Protein AF-A0A7X9LE64-F1 (afdb_monomer_lite)

Sequence (167 aa):
MKGRFFLFIRRTNVLYDLIIIYFLALSSFIIDNQRDYLLTLIFTILGFMYLAYFEYLKNQRKKIYFFYNSQTLSELRYYAIQSTLKLSSVFLPMIVVLGVITDQILVYGINYLTVIISFYVVNSFIPINIEKRKDSRIITFKDMFKSVMLCIILVISILSLFSLFIF

Radius of gyration: 17.35 Å; chains: 1; bounding box: 46×28×48 Å

Secondary structure (DSSP, 8-state):
-HHHHHHHHHHSSHHHHHHHHHHHHHHHHHHS-TTHHHHHHHHHHHHHHHHHHHHHHHHHTTT--S---HHHHHHHHHHHHHHHHHHHGGGHHHHHHHHHHTT-HHHHHHHHHHHHHHHHHHHHHS----SS-TTS-SS-HHHHHHHHHHHHHHHHHHHHHHHHH--

Organism: Streptococcus ratti (NCBI:txid1341)

pLDDT: mean 70.92, std 15.07, range [37.88, 91.88]

Structure (mmCIF, N/CA/C/O backbone):
data_AF-A0A7X9LE64-F1
#
_entry.id   AF-A0A7X9LE64-F1
#
loop_
_atom_site.group_PDB
_atom_site.id
_atom_site.type_symbol
_atom_site.label_atom_id
_atom_site.label_alt_id
_atom_site.label_comp_id
_atom_site.label_asym_id
_atom_site.label_entity_id
_atom_site.label_seq_id
_atom_site.pdbx_PDB_ins_code
_atom_site.Cartn_x
_atom_site.Cartn_y
_atom_site.Cartn_z
_atom_site.occupancy
_atom_site.B_iso_or_equiv
_atom_site.auth_seq_id
_atom_site.auth_comp_id
_atom_site.auth_asym_id
_atom_site.auth_atom_id
_atom_site.pdbx_PDB_model_num
ATOM 1 N N . MET A 1 1 ? -13.810 -15.058 8.963 1.00 48.97 1 MET A N 1
ATOM 2 C CA . MET A 1 1 ? -13.511 -13.667 8.533 1.00 48.97 1 MET A CA 1
ATOM 3 C C . MET A 1 1 ? -13.155 -13.528 7.047 1.00 48.97 1 MET A C 1
ATOM 5 O O . MET A 1 1 ? -13.640 -12.581 6.442 1.00 48.97 1 MET A O 1
ATOM 9 N N . LYS A 1 2 ? -12.401 -14.462 6.435 1.00 41.12 2 LYS A N 1
ATOM 10 C CA . LYS A 1 2 ? -11.909 -14.386 5.036 1.00 41.12 2 LYS A CA 1
ATOM 11 C C . LYS A 1 2 ? -12.963 -14.001 3.971 1.00 41.12 2 LYS A C 1
ATOM 13 O O . LYS A 1 2 ? -12.708 -13.109 3.174 1.00 41.12 2 LYS A O 1
ATOM 18 N N . GLY A 1 3 ? -14.173 -14.571 4.003 1.00 42.41 3 GLY A N 1
ATOM 19 C CA . GLY A 1 3 ? -15.235 -14.234 3.033 1.00 42.41 3 GLY A CA 1
ATOM 20 C C . GLY A 1 3 ? -15.879 -12.849 3.211 1.00 42.41 3 GLY A C 1
ATOM 21 O O . GLY A 1 3 ? -16.455 -12.311 2.270 1.00 42.41 3 GLY A O 1
ATOM 22 N N . ARG A 1 4 ? -15.769 -12.229 4.396 1.00 54.34 4 ARG A N 1
ATOM 23 C CA . ARG A 1 4 ? -16.431 -10.945 4.699 1.00 54.34 4 ARG A CA 1
ATOM 24 C C . ARG A 1 4 ? -15.691 -9.733 4.123 1.00 54.34 4 ARG A C 1
ATOM 26 O O . ARG A 1 4 ? -16.342 -8.727 3.880 1.00 54.34 4 ARG A O 1
ATOM 33 N N . PHE A 1 5 ? -14.377 -9.827 3.895 1.00 52.34 5 PHE A N 1
ATOM 34 C CA . PHE A 1 5 ? -13.589 -8.772 3.238 1.00 52.34 5 PHE A CA 1
ATOM 35 C C . PHE A 1 5 ? -13.867 -8.735 1.730 1.00 52.34 5 PHE A C 1
ATOM 37 O O . PHE A 1 5 ? -14.131 -7.680 1.170 1.00 52.34 5 PHE A O 1
ATOM 44 N N . PHE A 1 6 ? -13.921 -9.901 1.084 1.00 52.00 6 PHE A N 1
ATOM 45 C CA . PHE A 1 6 ? -14.263 -9.993 -0.336 1.00 52.00 6 PHE A CA 1
ATOM 46 C C . PHE A 1 6 ? -15.705 -9.541 -0.612 1.00 52.00 6 PHE A C 1
ATOM 48 O O . PHE A 1 6 ? -15.956 -8.738 -1.508 1.00 52.00 6 PHE A O 1
ATOM 55 N N . LEU A 1 7 ? -16.654 -9.976 0.228 1.00 53.69 7 LEU A N 1
ATOM 56 C CA . LEU A 1 7 ? -18.030 -9.475 0.191 1.00 53.69 7 LEU A CA 1
ATOM 57 C C . LEU A 1 7 ? -18.124 -7.979 0.511 1.00 53.69 7 LEU A C 1
ATOM 59 O O . LEU A 1 7 ? -19.067 -7.344 0.063 1.00 53.69 7 LEU A O 1
ATOM 63 N N . PHE A 1 8 ? -17.188 -7.418 1.280 1.00 55.22 8 PHE A N 1
ATOM 64 C CA . PHE A 1 8 ? -17.125 -5.981 1.528 1.00 55.22 8 PHE A CA 1
ATOM 65 C C . PHE A 1 8 ? -16.722 -5.230 0.259 1.00 55.22 8 PHE A C 1
ATOM 67 O O . PHE A 1 8 ? -17.525 -4.429 -0.197 1.00 55.22 8 PHE A O 1
ATOM 74 N N . ILE A 1 9 ? -15.594 -5.582 -0.374 1.00 56.44 9 ILE A N 1
ATOM 75 C CA . ILE A 1 9 ? -15.139 -4.976 -1.644 1.00 56.44 9 ILE A CA 1
ATOM 76 C C . ILE A 1 9 ? -16.248 -5.008 -2.702 1.00 56.44 9 ILE A C 1
ATOM 78 O O . ILE A 1 9 ? -16.518 -4.008 -3.362 1.00 56.44 9 ILE A O 1
ATOM 82 N N . ARG A 1 10 ? -16.930 -6.154 -2.836 1.00 52.62 10 ARG A N 1
ATOM 83 C CA . ARG A 1 10 ? -18.022 -6.328 -3.805 1.00 52.62 10 ARG A CA 1
ATOM 84 C C . ARG A 1 10 ? -19.261 -5.483 -3.477 1.00 52.62 10 ARG A C 1
ATOM 86 O O . ARG A 1 10 ? -20.073 -5.238 -4.359 1.00 52.62 10 ARG A O 1
ATOM 93 N N . ARG A 1 11 ? -19.444 -5.079 -2.216 1.00 51.28 11 ARG A N 1
ATOM 94 C CA . ARG A 1 11 ? -20.642 -4.380 -1.721 1.00 51.28 11 ARG 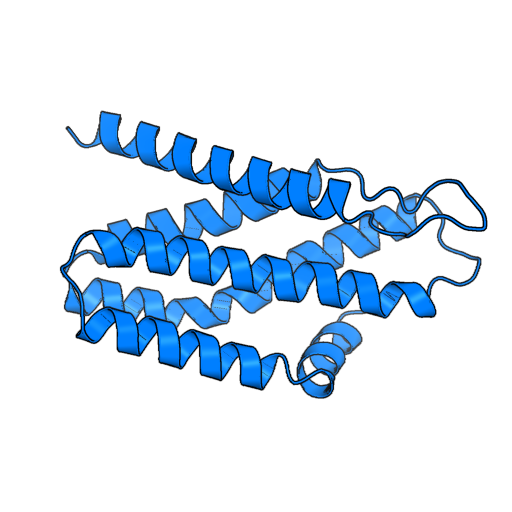A CA 1
ATOM 95 C C . ARG A 1 11 ? -20.424 -2.877 -1.514 1.00 51.28 11 ARG A C 1
ATOM 97 O O . ARG A 1 11 ? -21.419 -2.172 -1.397 1.00 51.28 11 ARG A O 1
ATOM 104 N N . THR A 1 12 ? -19.182 -2.386 -1.465 1.00 52.88 12 THR A N 1
ATOM 105 C CA . THR A 1 12 ? -18.861 -0.961 -1.245 1.00 52.88 12 THR A CA 1
ATOM 106 C C . THR A 1 12 ? -18.450 -0.175 -2.489 1.00 52.88 12 THR A C 1
ATOM 108 O O . THR A 1 12 ? -17.937 0.920 -2.347 1.00 52.88 12 THR A O 1
ATOM 111 N N . ASN A 1 13 ? -18.683 -0.659 -3.713 1.00 54.31 13 ASN A N 1
ATOM 112 C CA . ASN A 1 13 ? -18.263 0.032 -4.948 1.00 54.31 13 ASN A CA 1
ATOM 113 C C . ASN A 1 13 ? -16.751 0.347 -5.051 1.00 54.31 13 ASN A C 1
ATOM 115 O O . ASN A 1 13 ? -16.332 0.925 -6.043 1.00 54.31 13 ASN A O 1
ATOM 119 N N . VAL A 1 14 ? -15.911 -0.138 -4.128 1.00 56.78 14 VAL A N 1
ATOM 120 C CA . VAL A 1 14 ? -14.437 -0.015 -4.155 1.00 56.78 14 VAL A CA 1
ATOM 121 C C . VAL A 1 14 ? -13.835 -0.591 -5.444 1.00 56.78 14 VAL A C 1
ATOM 123 O O . VAL A 1 14 ? -12.758 -0.198 -5.874 1.00 56.78 14 VAL A O 1
ATOM 126 N N . LEU A 1 15 ? -14.542 -1.520 -6.094 1.00 56.88 15 LEU A N 1
ATOM 127 C CA . LEU A 1 15 ? -14.184 -2.059 -7.406 1.00 56.88 15 LEU A CA 1
ATOM 128 C C . LEU A 1 15 ? -14.302 -0.999 -8.521 1.00 56.88 15 LEU A C 1
ATOM 130 O O . LEU A 1 15 ? -13.474 -0.971 -9.423 1.00 56.88 15 LEU A O 1
ATOM 134 N N . TYR A 1 16 ? -15.275 -0.091 -8.431 1.00 55.22 16 TYR A N 1
ATOM 135 C CA . TYR A 1 16 ? -15.381 1.060 -9.330 1.00 55.22 16 TYR A CA 1
ATOM 136 C C . TYR A 1 16 ? -14.297 2.096 -9.035 1.00 55.22 16 TYR A C 1
ATOM 138 O O . TYR A 1 16 ? -13.690 2.594 -9.977 1.00 55.22 16 TYR A O 1
ATOM 146 N N . ASP A 1 17 ? -13.977 2.342 -7.762 1.00 57.91 17 ASP A N 1
ATOM 147 C CA . ASP A 1 17 ? -12.851 3.212 -7.396 1.00 57.91 17 ASP A CA 1
ATOM 148 C C . ASP A 1 17 ? -11.516 2.637 -7.893 1.00 57.91 17 ASP A C 1
ATOM 150 O O . ASP A 1 17 ? -10.691 3.382 -8.413 1.00 57.91 17 ASP A O 1
ATOM 154 N N . LEU A 1 18 ? -11.326 1.309 -7.828 1.00 60.91 18 LEU A N 1
ATOM 155 C CA . LEU A 1 18 ? -10.196 0.609 -8.456 1.00 60.91 18 LEU A CA 1
ATOM 156 C C . LEU A 1 18 ? -10.124 0.912 -9.948 1.00 60.91 18 LEU A C 1
ATOM 158 O O . LEU A 1 18 ? -9.067 1.309 -10.420 1.00 60.91 18 LEU A O 1
ATOM 162 N N . ILE A 1 19 ? -11.228 0.737 -10.678 1.00 63.06 19 ILE A N 1
ATOM 163 C CA . ILE A 1 19 ? -11.285 0.957 -12.129 1.00 63.06 19 ILE A CA 1
ATOM 164 C C . ILE A 1 19 ? -10.999 2.425 -12.474 1.00 63.06 19 ILE A C 1
ATOM 166 O O . ILE A 1 19 ? -10.228 2.688 -13.394 1.00 63.06 19 ILE A O 1
ATOM 170 N N . ILE A 1 20 ? -11.565 3.377 -11.726 1.00 59.81 20 ILE A N 1
ATOM 171 C CA . ILE A 1 20 ? -11.350 4.819 -11.925 1.00 59.81 20 ILE A CA 1
ATOM 172 C C . ILE A 1 20 ? -9.889 5.185 -11.662 1.00 59.81 20 ILE A C 1
ATOM 174 O O . ILE A 1 20 ? -9.279 5.893 -12.457 1.00 59.81 20 ILE A O 1
ATOM 178 N N . ILE A 1 21 ? -9.309 4.677 -10.576 1.00 63.91 21 ILE A N 1
ATOM 179 C CA . ILE A 1 21 ? -7.907 4.913 -10.228 1.00 63.91 21 ILE A CA 1
ATOM 180 C C . ILE A 1 21 ? -6.972 4.292 -11.274 1.00 63.91 21 ILE A C 1
ATOM 182 O O . ILE A 1 21 ? -5.986 4.916 -11.661 1.00 63.91 21 ILE A O 1
ATOM 186 N N . TYR A 1 22 ? -7.304 3.099 -11.769 1.00 65.38 22 TYR A N 1
ATOM 187 C CA . TYR A 1 22 ? -6.568 2.425 -12.839 1.00 65.38 22 TYR A CA 1
ATOM 188 C C . TYR A 1 22 ? -6.606 3.234 -14.140 1.00 65.38 22 TYR A C 1
ATOM 190 O O . TYR A 1 22 ? -5.577 3.437 -14.781 1.00 65.38 22 TYR A O 1
ATOM 198 N N . PHE A 1 23 ? -7.790 3.738 -14.502 1.00 63.59 23 PHE A N 1
ATOM 199 C CA . PHE A 1 23 ? -7.993 4.583 -15.674 1.00 63.59 23 PHE A CA 1
ATOM 200 C C . PHE A 1 23 ? -7.234 5.906 -15.554 1.00 63.59 23 PHE A C 1
ATOM 202 O O . PHE A 1 23 ? -6.533 6.288 -16.487 1.00 63.59 23 PHE A O 1
ATOM 209 N N . LEU A 1 24 ? -7.307 6.568 -14.394 1.00 63.72 24 LEU A N 1
ATOM 210 C CA . LEU A 1 24 ? -6.571 7.800 -14.135 1.00 63.72 24 LEU A CA 1
ATOM 211 C C . LEU A 1 24 ? -5.068 7.563 -14.254 1.00 63.72 24 LEU A C 1
ATOM 213 O O . LEU A 1 24 ? -4.434 8.239 -15.050 1.00 63.72 24 LEU A O 1
ATOM 217 N N . ALA A 1 25 ? -4.515 6.555 -13.580 1.00 62.84 25 ALA A N 1
ATOM 218 C CA . ALA A 1 25 ? -3.080 6.286 -13.614 1.00 62.84 25 ALA A CA 1
ATOM 219 C C . ALA A 1 25 ? -2.557 5.920 -15.020 1.00 62.84 25 ALA A C 1
ATOM 221 O O . ALA A 1 25 ? -1.474 6.361 -15.402 1.00 62.84 25 ALA A O 1
ATOM 222 N N . LEU A 1 26 ? -3.335 5.178 -15.820 1.00 64.25 26 LEU A N 1
ATOM 223 C CA . LEU A 1 26 ? -3.013 4.913 -17.230 1.00 64.25 26 LEU A CA 1
ATOM 224 C C . LEU A 1 26 ? -3.131 6.167 -18.106 1.00 64.25 26 LEU A C 1
ATOM 226 O O . LEU A 1 26 ? -2.295 6.388 -18.976 1.00 64.25 26 LEU A O 1
ATOM 230 N N . SER A 1 27 ? -4.151 6.998 -17.887 1.00 58.25 27 SER A N 1
ATOM 231 C CA . SER A 1 27 ? -4.327 8.243 -18.642 1.00 58.25 27 SER A CA 1
ATOM 232 C C . SER A 1 27 ? -3.224 9.256 -18.329 1.00 58.25 27 SER A C 1
ATOM 234 O O . SER A 1 27 ? -2.689 9.870 -19.247 1.00 58.25 27 SER A O 1
ATOM 236 N N . SER A 1 28 ? -2.807 9.360 -17.063 1.00 59.22 28 SER A N 1
ATOM 237 C CA . SER A 1 28 ? -1.659 10.166 -16.646 1.00 59.22 28 SER A CA 1
ATOM 238 C C . SER A 1 28 ? -0.390 9.680 -17.333 1.00 59.22 28 SER A C 1
ATOM 240 O O . SER A 1 28 ? 0.343 10.504 -17.866 1.00 59.22 28 SER A O 1
ATOM 242 N N . PHE A 1 29 ? -0.184 8.355 -17.406 1.00 57.69 29 PHE A N 1
ATOM 243 C CA . PHE A 1 29 ? 0.955 7.738 -18.092 1.00 57.69 29 PHE A CA 1
ATOM 244 C C . PHE A 1 29 ? 1.083 8.137 -19.569 1.00 57.69 29 PHE A C 1
ATOM 246 O O . PHE A 1 29 ? 2.187 8.276 -20.076 1.00 57.69 29 PHE A O 1
ATOM 253 N N . ILE A 1 30 ? -0.029 8.353 -20.271 1.00 59.25 30 ILE A N 1
ATOM 254 C CA . ILE A 1 30 ? -0.003 8.736 -21.691 1.00 59.25 30 ILE A CA 1
ATOM 255 C C . ILE A 1 30 ? 0.383 10.218 -21.873 1.00 59.25 30 ILE A C 1
ATOM 257 O O . ILE A 1 30 ? 0.853 10.595 -22.944 1.00 59.25 30 ILE A O 1
ATOM 261 N N . ILE A 1 31 ? 0.194 11.057 -20.848 1.00 55.75 31 ILE A N 1
ATOM 262 C CA . ILE A 1 31 ? 0.200 12.519 -20.994 1.00 55.75 31 ILE A CA 1
ATOM 263 C C . ILE A 1 31 ? 1.533 13.179 -20.581 1.00 55.75 31 ILE A C 1
ATOM 265 O O . ILE A 1 31 ? 1.896 14.158 -21.228 1.00 55.75 31 ILE A O 1
ATOM 269 N N . ASP A 1 32 ? 2.277 12.690 -19.570 1.00 4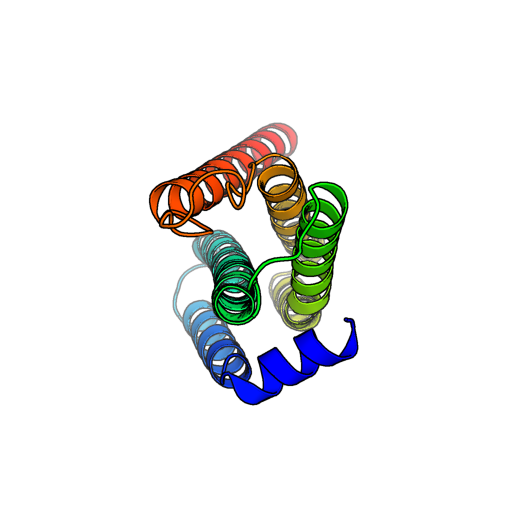8.34 32 ASP A N 1
ATOM 270 C CA . ASP A 1 32 ? 3.313 13.544 -18.927 1.00 48.34 32 ASP A CA 1
ATOM 271 C C . ASP A 1 32 ? 4.677 12.912 -18.533 1.00 48.34 32 ASP A C 1
ATOM 273 O O . ASP A 1 32 ? 4.773 12.254 -17.514 1.00 48.34 32 ASP A O 1
ATOM 277 N N . ASN A 1 33 ? 5.730 13.129 -19.332 1.00 54.69 33 ASN A N 1
ATOM 278 C CA . ASN A 1 33 ? 7.177 12.866 -19.127 1.00 54.69 33 ASN A CA 1
ATOM 279 C C . ASN A 1 33 ? 7.673 11.836 -18.055 1.00 54.69 33 ASN A C 1
ATOM 281 O O . ASN A 1 33 ? 7.422 11.919 -16.856 1.00 54.69 33 ASN A O 1
ATOM 285 N N . GLN A 1 34 ? 8.572 10.933 -18.480 1.00 57.62 34 GLN A N 1
ATOM 286 C CA . GLN A 1 34 ? 8.964 9.652 -17.846 1.00 57.62 34 GLN A CA 1
ATOM 287 C C . GLN A 1 34 ? 9.281 9.597 -16.329 1.00 57.62 34 GLN A C 1
ATOM 289 O O . GLN A 1 34 ? 9.204 8.512 -15.748 1.00 57.62 34 GLN A O 1
ATOM 294 N N . ARG A 1 35 ? 9.652 10.701 -15.667 1.00 54.16 35 ARG A N 1
ATOM 295 C CA . ARG A 1 35 ? 10.115 10.697 -14.261 1.00 54.16 35 ARG A CA 1
ATOM 296 C C . ARG A 1 35 ? 8.994 10.871 -13.229 1.00 54.16 35 ARG A C 1
ATOM 298 O O . ARG A 1 35 ? 9.075 10.263 -12.161 1.00 54.16 35 ARG A O 1
ATOM 305 N N . ASP A 1 36 ? 7.941 11.621 -13.548 1.00 60.56 36 ASP A N 1
ATOM 306 C CA . ASP A 1 36 ? 6.839 11.892 -12.610 1.00 60.56 36 ASP A CA 1
ATOM 307 C C . ASP A 1 36 ? 5.846 10.721 -12.503 1.00 60.56 36 ASP A C 1
ATOM 309 O O . ASP A 1 36 ? 5.098 10.602 -11.523 1.00 60.56 36 ASP A O 1
ATOM 313 N N . TYR A 1 37 ? 5.895 9.773 -13.446 1.00 67.25 37 TYR A N 1
ATOM 314 C CA . TYR A 1 37 ? 5.030 8.589 -13.444 1.00 67.25 37 TYR A CA 1
ATOM 315 C C . TYR A 1 37 ? 5.277 7.651 -12.275 1.00 67.25 37 TYR A C 1
ATOM 317 O O . TYR A 1 37 ? 4.333 7.089 -11.724 1.00 67.25 37 TYR A O 1
ATOM 325 N N . LEU A 1 38 ? 6.538 7.459 -11.896 1.00 72.56 38 LEU A N 1
ATOM 326 C CA . LEU A 1 38 ? 6.895 6.475 -10.884 1.00 72.56 38 LEU A CA 1
ATOM 327 C C . LEU A 1 38 ? 6.413 6.917 -9.497 1.00 72.56 38 LEU A C 1
ATOM 329 O O . LEU A 1 38 ? 5.821 6.129 -8.761 1.00 72.56 38 LEU A O 1
ATOM 333 N N . LEU A 1 39 ? 6.595 8.200 -9.173 1.00 73.50 39 LEU A N 1
ATOM 334 C CA . LEU A 1 39 ? 6.062 8.796 -7.949 1.00 73.50 39 LEU A CA 1
ATOM 335 C C . LEU A 1 39 ? 4.535 8.784 -7.956 1.00 73.50 39 LEU A C 1
ATOM 337 O O . LEU A 1 39 ? 3.930 8.363 -6.970 1.00 73.50 39 LEU A O 1
ATOM 341 N N . THR A 1 40 ? 3.918 9.174 -9.073 1.00 76.19 40 THR A N 1
ATOM 342 C CA . THR A 1 40 ? 2.460 9.121 -9.233 1.00 76.19 40 THR A CA 1
ATOM 343 C C . THR A 1 40 ? 1.936 7.712 -8.966 1.00 76.19 40 THR A C 1
ATOM 345 O O . THR A 1 40 ? 1.083 7.540 -8.100 1.00 76.19 40 THR A O 1
ATOM 348 N N . LEU A 1 41 ? 2.515 6.688 -9.599 1.00 77.50 41 LEU A N 1
ATOM 349 C CA . LEU A 1 41 ? 2.155 5.283 -9.403 1.00 77.50 41 LEU A CA 1
ATOM 350 C C . LEU A 1 41 ? 2.274 4.858 -7.930 1.00 77.50 41 LEU A C 1
ATOM 352 O O . LEU A 1 41 ? 1.365 4.230 -7.386 1.00 77.50 41 LEU A O 1
ATOM 356 N N . ILE A 1 42 ? 3.377 5.221 -7.273 1.00 81.81 42 ILE A N 1
ATOM 357 C CA . ILE A 1 42 ? 3.631 4.929 -5.857 1.00 81.81 42 ILE A CA 1
ATOM 358 C C . ILE A 1 42 ? 2.538 5.529 -4.971 1.00 81.81 42 ILE A C 1
ATOM 360 O O . ILE A 1 42 ? 1.948 4.818 -4.151 1.00 81.81 42 ILE A O 1
ATOM 364 N N . PHE A 1 43 ? 2.227 6.815 -5.151 1.00 81.06 43 PHE A N 1
ATOM 365 C CA . PHE A 1 43 ? 1.184 7.488 -4.379 1.00 81.06 43 PHE A CA 1
ATOM 366 C C . PHE A 1 43 ? -0.206 6.936 -4.687 1.00 81.06 43 PHE A C 1
ATOM 368 O O . PHE A 1 43 ? -1.020 6.808 -3.771 1.00 81.06 43 PHE A O 1
ATOM 375 N N . THR A 1 44 ? -0.473 6.551 -5.934 1.00 82.06 44 THR A N 1
ATOM 376 C CA . THR A 1 44 ? -1.735 5.928 -6.333 1.00 82.06 44 THR A CA 1
ATOM 377 C C . THR A 1 44 ? -1.944 4.583 -5.641 1.00 82.06 44 THR A C 1
ATOM 379 O O . THR A 1 44 ? -2.994 4.363 -5.030 1.00 82.06 44 THR A O 1
ATOM 382 N N . ILE A 1 45 ? -0.944 3.697 -5.676 1.00 85.44 45 ILE A N 1
ATOM 383 C CA . ILE A 1 45 ? -1.015 2.385 -5.017 1.00 85.44 45 ILE A CA 1
ATOM 384 C C . ILE A 1 45 ? -1.162 2.574 -3.505 1.00 85.44 45 ILE A C 1
ATOM 386 O O . ILE A 1 45 ? -2.021 1.947 -2.881 1.00 85.44 45 ILE A O 1
ATOM 390 N N . LEU A 1 46 ? -0.378 3.477 -2.912 1.00 86.06 46 LEU A N 1
ATOM 391 C CA . LEU A 1 46 ? -0.429 3.752 -1.480 1.00 86.06 46 LEU A CA 1
ATOM 392 C C . LEU A 1 46 ? -1.789 4.327 -1.049 1.00 86.06 46 LEU A C 1
ATOM 394 O O . LEU A 1 46 ? -2.375 3.869 -0.065 1.00 86.06 46 LEU A O 1
ATOM 398 N N . GLY A 1 47 ? -2.313 5.299 -1.798 1.00 80.12 47 GLY A N 1
ATOM 399 C CA . GLY A 1 47 ? -3.628 5.896 -1.566 1.00 80.12 47 GLY A CA 1
ATOM 400 C C . GLY A 1 47 ? -4.738 4.853 -1.642 1.00 80.12 47 GLY A C 1
ATOM 401 O O . GLY A 1 47 ? -5.591 4.792 -0.754 1.00 80.12 47 GLY A O 1
ATOM 402 N N . PHE A 1 48 ? -4.668 3.962 -2.633 1.00 82.88 48 PHE A N 1
ATOM 403 C CA . PHE A 1 48 ? -5.598 2.850 -2.760 1.00 82.88 48 PHE A CA 1
ATOM 404 C C . PHE A 1 48 ? -5.555 1.918 -1.540 1.00 82.88 48 PHE A C 1
ATOM 406 O O . PHE A 1 48 ? -6.591 1.584 -0.955 1.00 82.88 48 PHE A O 1
ATOM 413 N N . MET A 1 49 ? -4.355 1.505 -1.127 1.00 86.69 49 MET A N 1
ATOM 414 C CA . MET A 1 49 ? -4.180 0.628 0.032 1.00 86.69 49 MET A CA 1
ATOM 415 C C . MET A 1 49 ? -4.769 1.255 1.298 1.00 86.69 49 MET A C 1
ATOM 417 O O . MET A 1 49 ? -5.457 0.573 2.060 1.00 86.69 49 MET A O 1
ATOM 421 N N . TYR A 1 50 ? -4.565 2.556 1.505 1.00 83.88 50 TYR A N 1
ATOM 422 C CA . TYR A 1 50 ? -5.123 3.263 2.654 1.00 83.88 50 TYR A CA 1
ATOM 423 C C . TYR A 1 50 ? -6.640 3.435 2.599 1.00 83.88 50 TYR A C 1
ATOM 425 O O . TYR A 1 50 ? -7.286 3.280 3.640 1.00 83.88 50 TYR A O 1
ATOM 433 N N . LEU A 1 51 ? -7.218 3.691 1.421 1.00 81.88 51 LEU A N 1
ATOM 434 C CA . LEU A 1 51 ? -8.671 3.697 1.238 1.00 81.88 51 LEU A CA 1
ATOM 435 C C . LEU A 1 51 ? -9.261 2.343 1.641 1.00 81.88 51 LEU A C 1
ATOM 437 O O . LEU A 1 51 ? -10.077 2.280 2.561 1.00 81.88 51 LEU A O 1
ATOM 441 N N . ALA A 1 52 ? -8.767 1.253 1.051 1.00 80.81 52 ALA A N 1
ATOM 442 C CA . ALA A 1 52 ? -9.252 -0.093 1.347 1.00 80.81 52 ALA A CA 1
ATOM 443 C C . ALA A 1 52 ? -9.089 -0.463 2.834 1.00 80.81 52 ALA A C 1
ATOM 445 O O . ALA A 1 52 ? -10.008 -1.005 3.457 1.00 80.81 52 ALA A O 1
ATOM 446 N N . TYR A 1 53 ? -7.936 -0.139 3.423 1.00 82.62 53 TYR A N 1
ATOM 447 C CA . TYR A 1 53 ? -7.628 -0.436 4.818 1.00 82.62 53 TYR A CA 1
ATOM 448 C C . TYR A 1 53 ? -8.538 0.315 5.796 1.00 82.62 53 TYR A C 1
ATOM 450 O O . TYR A 1 53 ? -9.181 -0.301 6.655 1.00 82.62 53 TYR A O 1
ATOM 458 N N . PHE A 1 54 ? -8.637 1.640 5.665 1.00 76.19 54 PHE A N 1
ATOM 459 C CA . PHE A 1 54 ? -9.425 2.451 6.590 1.00 76.19 54 PHE A CA 1
ATOM 460 C C . PHE A 1 54 ? -10.925 2.290 6.382 1.00 76.19 54 PHE A C 1
ATOM 462 O O . PHE A 1 54 ? -11.670 2.297 7.364 1.00 76.19 54 PHE A O 1
ATOM 469 N N . GLU A 1 55 ? -11.387 2.103 5.148 1.00 73.38 55 GLU A N 1
ATOM 470 C CA . GLU A 1 55 ? -12.803 1.868 4.883 1.00 73.38 55 GLU A CA 1
ATOM 471 C C . GLU A 1 55 ? -13.257 0.519 5.448 1.00 73.38 55 GLU A C 1
ATOM 473 O O . GLU A 1 55 ? -14.313 0.439 6.089 1.00 73.38 55 GLU A O 1
ATOM 478 N N . TYR A 1 56 ? -12.424 -0.522 5.326 1.00 76.12 56 TYR A N 1
ATOM 479 C CA . TYR A 1 56 ? -12.692 -1.805 5.969 1.00 76.12 56 TYR A CA 1
ATOM 480 C C . TYR A 1 56 ? -12.791 -1.657 7.490 1.00 76.12 56 TYR A C 1
ATOM 482 O O . TYR A 1 56 ? -13.786 -2.083 8.085 1.00 76.12 56 TYR A O 1
ATOM 490 N N . LEU A 1 57 ? -11.818 -1.000 8.129 1.00 74.25 57 LEU A N 1
ATOM 491 C CA . LEU A 1 57 ? -11.839 -0.776 9.579 1.00 74.25 57 LEU A CA 1
ATOM 492 C C . LEU A 1 57 ? -13.040 0.084 10.016 1.00 74.25 57 LEU A C 1
ATOM 494 O O . LEU A 1 57 ? -13.703 -0.224 11.012 1.00 74.25 57 LEU A O 1
ATOM 498 N N . LYS A 1 58 ? -13.398 1.112 9.236 1.00 69.94 58 LYS A N 1
ATOM 499 C CA . LYS A 1 58 ? -14.588 1.950 9.454 1.00 69.94 58 LYS A CA 1
ATOM 500 C C . LYS A 1 58 ? -15.882 1.146 9.338 1.00 69.94 58 LYS A C 1
ATOM 502 O O . LYS A 1 58 ? -16.806 1.391 10.110 1.00 69.94 58 LYS A O 1
ATOM 507 N N . ASN A 1 59 ? -15.974 0.180 8.428 1.00 68.44 59 ASN A N 1
ATOM 508 C CA . ASN A 1 59 ? -17.159 -0.670 8.309 1.00 68.44 59 ASN A CA 1
ATOM 509 C C . ASN A 1 59 ? -17.284 -1.671 9.468 1.00 68.44 59 ASN A C 1
ATOM 511 O O . ASN A 1 59 ? -18.393 -2.001 9.896 1.00 68.44 59 ASN A O 1
ATOM 515 N N . GLN A 1 60 ? -16.160 -2.120 10.031 1.00 68.38 60 GLN A N 1
ATOM 516 C CA . GLN A 1 60 ? -16.193 -2.940 11.244 1.00 68.38 60 GLN A CA 1
ATOM 517 C C . GLN A 1 60 ? -16.662 -2.133 12.463 1.00 68.38 60 GLN A C 1
ATOM 519 O O . GLN A 1 60 ? -17.309 -2.702 13.337 1.00 68.38 60 GLN A O 1
ATOM 524 N N . ARG A 1 61 ? -16.483 -0.801 12.490 1.00 58.59 61 ARG A N 1
ATOM 525 C CA . ARG A 1 61 ? -16.901 0.069 13.611 1.00 58.59 61 ARG A CA 1
ATOM 526 C C . ARG A 1 61 ? -18.335 -0.111 14.086 1.00 58.59 61 ARG A C 1
ATOM 528 O O . ARG A 1 61 ? -18.568 -0.096 15.285 1.00 58.59 61 ARG A O 1
ATOM 535 N N . LYS A 1 62 ? -19.292 -0.292 13.176 1.00 53.62 62 LYS A N 1
ATOM 536 C CA . LYS A 1 62 ? -20.714 -0.452 13.535 1.00 53.62 62 LYS A CA 1
ATOM 537 C C . LYS A 1 62 ? -21.076 -1.874 13.987 1.00 53.62 62 LYS A C 1
ATOM 539 O O . LYS A 1 62 ? -22.198 -2.107 14.415 1.00 53.62 62 LYS A O 1
ATOM 544 N N . LYS A 1 63 ? -20.143 -2.822 13.864 1.00 58.22 63 LYS A N 1
ATOM 545 C CA . LYS A 1 63 ? -20.288 -4.234 14.257 1.00 58.22 63 LYS A CA 1
ATOM 546 C C . LYS A 1 63 ? -19.460 -4.581 15.497 1.00 58.22 63 LYS A C 1
ATOM 548 O O . LYS A 1 63 ? -19.648 -5.649 16.068 1.00 58.22 63 LYS A O 1
ATOM 553 N N . ILE A 1 64 ? -18.571 -3.676 15.915 1.00 53.53 64 ILE A N 1
ATOM 554 C CA . ILE A 1 64 ? -17.789 -3.740 17.153 1.00 53.53 64 ILE A CA 1
ATOM 555 C C . ILE A 1 64 ? -18.681 -3.221 18.289 1.00 53.53 64 ILE A C 1
ATOM 557 O O . ILE A 1 64 ? -18.447 -2.164 18.862 1.00 53.53 64 ILE A O 1
ATOM 561 N N . TYR A 1 65 ? -19.767 -3.935 18.579 1.00 48.81 65 TYR A N 1
ATOM 562 C CA . TYR A 1 65 ? -20.492 -3.747 19.830 1.00 48.81 65 TYR A CA 1
ATOM 563 C C . TYR A 1 65 ? -20.036 -4.849 20.800 1.00 48.81 65 TYR A C 1
ATOM 565 O O . TYR A 1 65 ? -20.249 -6.036 20.577 1.00 48.81 65 TYR A O 1
ATOM 573 N N . PHE A 1 66 ? -19.373 -4.409 21.871 1.00 43.59 66 PHE A N 1
ATOM 574 C CA . PHE A 1 66 ? -19.266 -5.051 23.187 1.00 43.59 66 PHE A CA 1
ATOM 575 C C . PHE A 1 66 ? -18.293 -6.209 23.500 1.00 43.59 66 PHE A C 1
ATOM 577 O O . PHE A 1 66 ? -18.101 -6.434 24.689 1.00 43.59 66 PHE A O 1
ATOM 584 N N . PHE A 1 67 ? -17.613 -6.892 22.563 1.00 42.84 67 PHE A N 1
ATOM 585 C CA . PHE A 1 67 ? -16.868 -8.126 22.941 1.00 42.84 67 PHE A CA 1
ATOM 586 C C . PHE A 1 67 ? -15.465 -8.360 22.344 1.00 42.84 67 PHE A C 1
ATOM 588 O O . PHE A 1 67 ? -15.009 -9.500 22.305 1.00 42.84 67 PHE A O 1
ATOM 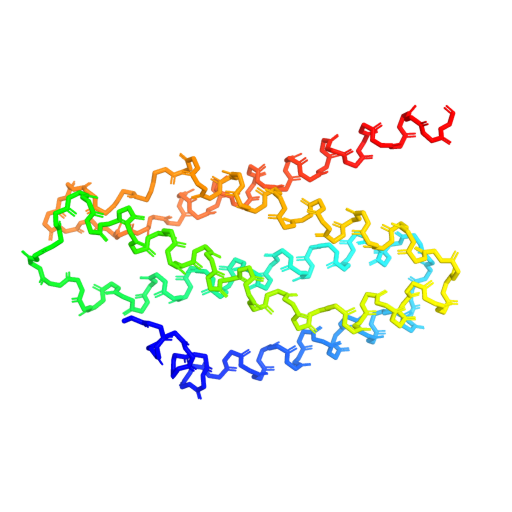595 N N . TYR A 1 68 ? -14.739 -7.335 21.889 1.00 51.78 68 TYR A N 1
ATOM 596 C CA . TYR A 1 68 ? -13.370 -7.558 21.392 1.00 51.78 68 TYR A CA 1
ATOM 597 C C . TYR A 1 68 ? -12.322 -7.383 22.508 1.00 51.78 68 TYR A C 1
ATOM 599 O O . TYR A 1 68 ? -12.045 -6.270 22.945 1.00 51.78 68 TYR A O 1
ATOM 607 N N . ASN A 1 69 ? -11.746 -8.506 22.956 1.00 58.28 69 ASN A N 1
ATOM 608 C CA . ASN A 1 69 ? -10.556 -8.582 23.814 1.00 58.28 69 ASN A CA 1
ATOM 609 C C . ASN A 1 69 ? -9.315 -8.078 23.034 1.00 58.28 69 ASN A C 1
ATOM 611 O O . ASN A 1 69 ? -9.307 -8.155 21.801 1.00 58.28 69 ASN A O 1
ATOM 615 N N . SER A 1 70 ? -8.253 -7.609 23.696 1.00 61.81 70 SER A N 1
ATOM 616 C CA . SER A 1 70 ? -7.052 -7.044 23.029 1.00 61.81 70 SER A CA 1
ATOM 617 C C . SER A 1 70 ? -6.454 -7.959 21.940 1.00 61.81 70 SER A C 1
ATOM 619 O O . SER A 1 70 ? -6.038 -7.493 20.879 1.00 61.81 70 SER A O 1
ATOM 621 N N . GLN A 1 71 ? -6.516 -9.279 22.145 1.00 63.22 71 GLN A N 1
ATOM 622 C CA . GLN A 1 71 ? -6.112 -10.307 21.174 1.00 63.22 71 GLN A CA 1
ATOM 623 C C . GLN A 1 71 ? -6.952 -10.295 19.885 1.00 63.22 71 GLN A C 1
ATOM 625 O O . GLN A 1 71 ? -6.434 -10.390 18.780 1.00 63.22 71 GLN A O 1
ATOM 630 N N . THR A 1 72 ? -8.264 -10.117 19.990 1.00 67.50 72 THR A N 1
ATOM 631 C CA . THR A 1 72 ? -9.147 -10.115 18.813 1.00 67.50 72 THR A CA 1
ATOM 632 C C . THR A 1 72 ? -9.000 -8.837 17.970 1.00 67.50 72 THR A C 1
ATOM 634 O O . THR A 1 72 ? -9.257 -8.841 16.764 1.00 67.50 72 THR A O 1
ATOM 637 N N . LEU A 1 73 ? -8.542 -7.737 18.581 1.00 69.12 73 LEU A N 1
ATOM 638 C CA . LEU A 1 73 ? -8.222 -6.483 17.890 1.00 69.12 73 LEU A CA 1
ATOM 639 C C . LEU A 1 73 ? -6.914 -6.590 17.103 1.00 69.12 73 LEU A C 1
ATOM 641 O O . LEU A 1 73 ? -6.842 -6.122 15.962 1.00 69.12 73 LEU A O 1
ATOM 645 N N . SER A 1 74 ? -5.895 -7.229 17.685 1.00 70.00 74 SER A N 1
ATOM 646 C CA . SER A 1 74 ? -4.633 -7.478 16.986 1.00 70.00 74 SER A CA 1
ATOM 647 C C . SER A 1 74 ? -4.835 -8.422 15.797 1.00 70.00 74 SER A C 1
ATOM 649 O O . SER A 1 74 ? -4.305 -8.146 14.717 1.00 70.00 74 SER A O 1
ATOM 651 N N . 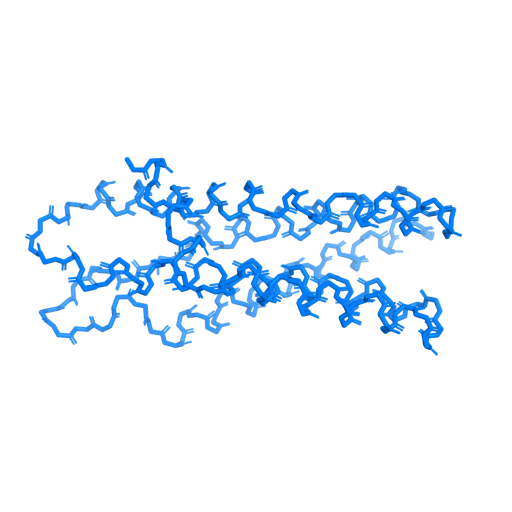GLU A 1 75 ? -5.682 -9.445 15.941 1.00 72.75 75 GLU A N 1
ATOM 652 C CA . GLU A 1 75 ? -6.107 -10.308 14.834 1.00 72.75 75 GLU A CA 1
ATOM 653 C C . GLU A 1 75 ? -6.850 -9.529 13.746 1.00 72.75 75 GLU A C 1
ATOM 655 O O . GLU A 1 75 ? -6.518 -9.660 12.567 1.00 72.75 75 GLU A O 1
ATOM 660 N N . LEU A 1 76 ? -7.823 -8.680 14.103 1.00 75.44 76 LEU A N 1
ATOM 661 C CA . LEU A 1 76 ? -8.558 -7.873 13.125 1.00 75.44 76 LEU A CA 1
ATOM 662 C C . LEU A 1 76 ? -7.614 -6.983 12.308 1.00 75.44 76 LEU A C 1
ATOM 664 O O . LEU A 1 76 ? -7.752 -6.904 11.084 1.00 75.44 76 LEU A O 1
ATOM 668 N N . ARG A 1 77 ? -6.648 -6.342 12.975 1.00 76.12 77 ARG A N 1
ATOM 669 C CA . ARG A 1 77 ? -5.620 -5.522 12.327 1.00 76.12 77 ARG A CA 1
ATOM 670 C C . ARG A 1 77 ? -4.767 -6.361 11.386 1.00 76.12 77 ARG A C 1
ATOM 672 O O . ARG A 1 77 ? -4.617 -6.000 10.223 1.00 76.12 77 ARG A O 1
ATOM 679 N N . TYR A 1 78 ? -4.258 -7.492 11.863 1.00 80.81 78 TYR A N 1
ATOM 680 C CA . TYR A 1 78 ? -3.462 -8.403 11.048 1.00 80.81 78 TYR A CA 1
ATOM 681 C C . TYR A 1 78 ? -4.228 -8.856 9.797 1.00 80.81 78 TYR A C 1
ATOM 683 O O . TYR A 1 78 ? -3.711 -8.766 8.683 1.00 80.81 78 TYR A O 1
ATOM 691 N N . TYR A 1 79 ? -5.497 -9.244 9.949 1.00 77.38 79 TYR A N 1
ATOM 692 C CA . TYR A 1 79 ? -6.356 -9.617 8.827 1.00 77.38 79 TYR A CA 1
ATOM 693 C C . TYR A 1 79 ? -6.628 -8.455 7.869 1.00 77.38 79 TYR A C 1
ATOM 695 O O . TYR A 1 79 ? -6.652 -8.675 6.656 1.00 77.38 79 TYR A O 1
ATOM 703 N N . ALA A 1 80 ? -6.835 -7.237 8.374 1.00 81.00 80 ALA A N 1
ATOM 704 C CA . ALA A 1 80 ? -7.038 -6.052 7.544 1.00 81.00 80 ALA A CA 1
ATOM 705 C C . ALA A 1 80 ? -5.783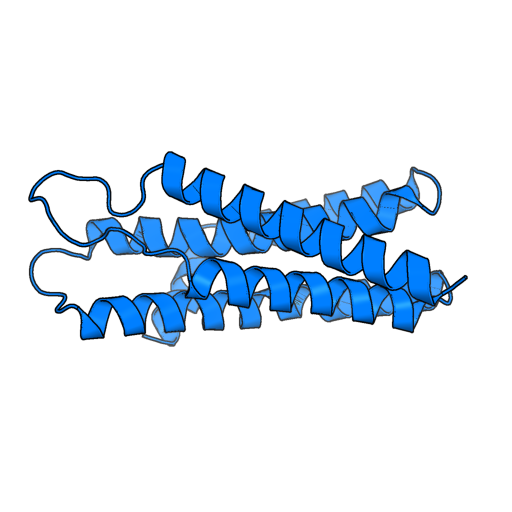 -5.728 6.720 1.00 81.00 80 ALA A C 1
ATOM 707 O O . ALA A 1 80 ? -5.887 -5.527 5.509 1.00 81.00 80 ALA A O 1
ATOM 708 N N . ILE A 1 81 ? -4.602 -5.759 7.347 1.00 85.06 81 ILE A N 1
ATOM 709 C CA . ILE A 1 81 ? -3.317 -5.555 6.669 1.00 85.06 81 ILE A CA 1
ATOM 710 C C . ILE A 1 81 ? -3.121 -6.637 5.605 1.00 85.06 81 ILE A C 1
ATOM 712 O O . ILE A 1 81 ? -2.970 -6.310 4.431 1.00 85.06 81 ILE A O 1
ATOM 716 N N . GLN A 1 82 ? -3.223 -7.920 5.967 1.00 84.75 82 GLN A N 1
ATOM 717 C CA . GLN A 1 82 ? -3.069 -9.023 5.012 1.00 84.75 82 GLN A CA 1
ATOM 718 C C . GLN A 1 82 ? -4.037 -8.940 3.833 1.00 84.75 82 GLN A C 1
ATOM 720 O O . GLN A 1 82 ? -3.668 -9.251 2.703 1.00 84.75 82 GLN A O 1
ATOM 725 N N . SER A 1 83 ? -5.289 -8.564 4.085 1.00 78.62 83 SER A N 1
ATOM 726 C CA . SER A 1 83 ? -6.290 -8.477 3.022 1.00 78.62 83 SER A CA 1
ATOM 727 C C . SER A 1 83 ? -6.014 -7.293 2.095 1.00 78.62 83 SER A C 1
ATOM 729 O O . SER A 1 83 ? -6.187 -7.426 0.888 1.00 78.62 83 SER A O 1
ATOM 731 N N . THR A 1 84 ? -5.508 -6.182 2.634 1.00 84.44 84 THR A N 1
ATOM 732 C CA . THR A 1 84 ? -5.062 -5.020 1.848 1.00 84.44 84 THR A CA 1
ATOM 733 C C . THR A 1 84 ? -3.844 -5.368 0.988 1.00 84.44 84 THR A C 1
ATOM 735 O O . THR A 1 84 ? -3.825 -5.040 -0.194 1.00 84.44 84 THR A O 1
ATOM 738 N N . LEU A 1 85 ? -2.875 -6.115 1.532 1.00 86.38 85 LEU A N 1
ATOM 739 C CA . LEU A 1 85 ? -1.719 -6.621 0.777 1.00 86.38 85 LEU A CA 1
ATOM 740 C C . LEU A 1 85 ? -2.121 -7.606 -0.330 1.00 86.38 85 LEU A C 1
ATOM 742 O O . LEU A 1 85 ? -1.566 -7.598 -1.422 1.00 86.38 85 LEU A O 1
ATOM 746 N N . LYS A 1 86 ? -3.111 -8.467 -0.081 1.00 82.88 86 LYS A N 1
ATOM 747 C CA . LYS A 1 86 ? -3.650 -9.332 -1.140 1.00 82.88 86 LYS A CA 1
ATOM 748 C C . LYS A 1 86 ? -4.336 -8.516 -2.223 1.00 82.88 86 LYS A C 1
ATOM 750 O O . LYS A 1 86 ? -4.213 -8.851 -3.394 1.00 82.88 86 LYS A O 1
ATOM 755 N N . LEU A 1 87 ? -5.035 -7.451 -1.848 1.00 81.50 87 LEU A N 1
ATOM 756 C CA . LEU A 1 87 ? -5.700 -6.576 -2.803 1.00 81.50 87 LEU A CA 1
ATOM 757 C C . LEU A 1 87 ? -4.678 -5.814 -3.659 1.00 81.50 87 LEU A C 1
ATOM 759 O O . LEU A 1 87 ? -4.862 -5.725 -4.869 1.00 81.50 87 LEU A O 1
ATOM 763 N N . SER A 1 88 ? -3.552 -5.372 -3.092 1.00 84.81 88 SER A N 1
ATOM 764 C CA . SER A 1 88 ? -2.515 -4.684 -3.872 1.00 84.81 88 SER A CA 1
ATOM 765 C C . SER A 1 88 ? -1.934 -5.533 -5.012 1.00 84.81 88 SER A C 1
ATOM 767 O O . SER A 1 88 ? -1.345 -4.967 -5.931 1.00 84.81 88 SER A O 1
ATOM 769 N N . SER A 1 89 ? -2.121 -6.861 -5.015 1.00 85.12 89 SER A N 1
ATOM 770 C CA . SER A 1 89 ? -1.739 -7.733 -6.141 1.00 85.12 89 SER A CA 1
ATOM 771 C C . SER A 1 89 ? -2.449 -7.390 -7.458 1.00 85.12 89 SER A C 1
ATOM 773 O O . SER A 1 89 ? -1.908 -7.676 -8.522 1.00 85.12 89 SER A O 1
ATOM 775 N N . VAL A 1 90 ? -3.599 -6.705 -7.415 1.00 83.50 90 VAL A N 1
ATOM 776 C CA . VAL A 1 90 ? -4.314 -6.219 -8.612 1.00 83.50 90 VAL A CA 1
ATOM 777 C C . VAL A 1 90 ? -3.464 -5.234 -9.428 1.00 83.50 90 VAL A C 1
ATOM 779 O O . VAL A 1 90 ? -3.645 -5.121 -10.638 1.00 83.50 90 VAL A O 1
ATOM 782 N N . PHE A 1 91 ? -2.496 -4.561 -8.800 1.00 83.75 91 PHE A N 1
ATOM 783 C CA . PHE A 1 91 ? -1.579 -3.656 -9.494 1.00 83.75 91 PHE A CA 1
ATOM 784 C C . PHE A 1 91 ? -0.404 -4.377 -10.177 1.00 83.75 91 PHE A C 1
ATOM 786 O O . PHE A 1 91 ? 0.253 -3.769 -11.016 1.00 83.75 91 PHE A O 1
ATOM 793 N N . LEU A 1 92 ? -0.145 -5.662 -9.891 1.00 86.69 92 LEU A N 1
ATOM 794 C CA . LEU A 1 92 ? 0.986 -6.398 -10.481 1.00 86.69 92 LEU A CA 1
ATOM 795 C C . LEU A 1 92 ? 0.969 -6.423 -12.018 1.00 86.69 92 LEU A C 1
ATOM 797 O O . LEU A 1 92 ? 2.003 -6.105 -12.602 1.00 86.69 92 LEU A O 1
ATOM 801 N N . PRO A 1 93 ? -0.155 -6.727 -12.702 1.00 84.75 93 PRO A N 1
ATOM 802 C CA . PRO A 1 93 ? -0.194 -6.681 -14.163 1.00 84.75 93 PRO A CA 1
ATOM 803 C C . PRO A 1 93 ? 0.165 -5.299 -14.717 1.00 84.75 93 PRO A C 1
ATOM 805 O O . PRO A 1 93 ? 0.888 -5.204 -15.702 1.00 84.75 93 PRO A O 1
ATOM 808 N N . MET A 1 94 ? -0.279 -4.228 -14.049 1.00 82.62 94 MET A N 1
ATOM 809 C CA . MET A 1 94 ? 0.026 -2.850 -14.442 1.00 82.62 94 MET A CA 1
ATOM 810 C C . MET A 1 94 ? 1.526 -2.566 -14.355 1.00 82.62 94 MET A C 1
ATOM 812 O O . MET A 1 94 ? 2.114 -2.033 -15.288 1.00 82.62 94 MET A O 1
ATOM 816 N N . ILE A 1 95 ? 2.144 -2.959 -13.242 1.00 85.44 95 ILE A N 1
ATOM 817 C CA . ILE A 1 95 ? 3.576 -2.785 -12.974 1.00 85.44 95 ILE A CA 1
ATOM 818 C C . ILE A 1 95 ? 4.409 -3.540 -14.006 1.00 85.44 95 ILE A C 1
ATOM 820 O O . ILE A 1 95 ? 5.398 -3.005 -14.500 1.00 85.44 95 ILE A O 1
ATOM 824 N N . VAL A 1 96 ? 3.991 -4.758 -14.362 1.00 86.38 96 VAL A N 1
ATOM 825 C CA . VAL A 1 96 ? 4.661 -5.557 -15.392 1.00 86.38 96 VAL A CA 1
ATOM 826 C C . VAL A 1 96 ? 4.549 -4.880 -16.756 1.00 86.38 96 VAL A C 1
ATOM 828 O O . VAL A 1 96 ? 5.565 -4.693 -17.415 1.00 86.38 96 VAL A O 1
ATOM 831 N N . VAL A 1 97 ? 3.348 -4.460 -17.165 1.00 83.94 97 VAL A N 1
ATOM 832 C CA . VAL A 1 97 ? 3.137 -3.792 -18.461 1.00 83.94 97 VAL A CA 1
ATOM 833 C C . VAL A 1 97 ? 3.952 -2.501 -18.554 1.00 83.94 97 VAL A C 1
ATOM 835 O O . VAL A 1 97 ? 4.681 -2.313 -19.525 1.00 83.94 97 VAL A O 1
ATOM 838 N N . LEU A 1 98 ? 3.890 -1.643 -17.532 1.00 81.69 98 LEU A N 1
ATOM 839 C CA . LEU A 1 98 ? 4.655 -0.394 -17.501 1.00 81.69 98 LEU A CA 1
ATOM 840 C C . LEU A 1 98 ? 6.163 -0.649 -17.505 1.00 81.69 98 LEU A C 1
ATOM 842 O O . LEU A 1 98 ? 6.894 0.004 -18.249 1.00 81.69 98 LEU A O 1
ATOM 846 N N . GLY A 1 99 ? 6.625 -1.625 -16.725 1.00 83.75 99 GLY A N 1
ATOM 847 C CA . GLY A 1 99 ? 8.031 -2.004 -16.670 1.00 83.75 99 GLY A CA 1
ATOM 848 C C . GLY A 1 99 ? 8.565 -2.563 -17.991 1.00 83.75 99 GLY A C 1
ATOM 849 O O . GLY A 1 99 ? 9.709 -2.279 -18.327 1.00 83.75 99 GLY A O 1
ATOM 850 N N . VAL A 1 100 ? 7.750 -3.300 -18.757 1.00 85.12 100 VAL A N 1
ATOM 851 C CA . VAL A 1 100 ? 8.120 -3.786 -20.100 1.00 85.12 100 VAL A CA 1
ATOM 852 C C . VAL A 1 100 ? 8.156 -2.641 -21.113 1.00 85.12 100 VAL A C 1
ATOM 854 O O . VAL A 1 100 ? 9.113 -2.540 -21.871 1.00 85.12 100 VAL A O 1
ATOM 857 N N . ILE A 1 101 ? 7.153 -1.754 -21.116 1.00 83.75 101 ILE A N 1
ATOM 858 C CA . ILE A 1 101 ? 7.089 -0.617 -22.056 1.00 83.75 101 ILE A CA 1
ATOM 859 C C . ILE A 1 101 ? 8.274 0.341 -21.865 1.00 83.75 101 ILE A C 1
ATOM 861 O O . ILE A 1 101 ? 8.756 0.931 -22.827 1.00 83.75 101 ILE A O 1
ATOM 865 N N . THR A 1 102 ? 8.733 0.504 -20.625 1.00 80.88 102 THR A N 1
ATOM 866 C CA . THR A 1 102 ? 9.807 1.443 -20.264 1.00 80.88 102 THR A CA 1
ATOM 867 C C . THR A 1 102 ? 11.185 0.793 -20.128 1.00 80.88 102 THR A C 1
ATOM 869 O O . THR A 1 102 ? 12.136 1.497 -19.806 1.00 80.88 102 THR A O 1
ATOM 872 N N . ASP A 1 103 ? 11.300 -0.522 -20.348 1.00 83.06 103 ASP A N 1
ATOM 873 C CA . ASP A 1 103 ? 12.516 -1.326 -20.120 1.00 83.06 103 ASP A CA 1
ATOM 874 C C . ASP A 1 103 ? 13.118 -1.169 -18.703 1.00 83.06 103 ASP A C 1
ATOM 876 O O . ASP A 1 103 ? 14.323 -1.225 -18.468 1.00 83.06 103 ASP A O 1
ATOM 880 N N . GLN A 1 104 ? 12.252 -0.938 -17.714 1.00 83.25 104 GLN A N 1
ATOM 881 C CA . GLN A 1 104 ? 12.617 -0.647 -16.322 1.00 83.25 104 GLN A CA 1
ATOM 882 C C . GLN A 1 104 ? 11.923 -1.594 -15.332 1.00 83.25 104 GLN A C 1
ATOM 884 O O . GLN A 1 104 ? 11.647 -1.231 -14.188 1.00 83.25 104 GLN A O 1
ATOM 889 N N . ILE A 1 105 ? 11.651 -2.837 -15.741 1.00 84.94 105 ILE A N 1
ATOM 890 C CA . ILE A 1 105 ? 10.898 -3.835 -14.957 1.00 84.94 105 ILE A CA 1
ATOM 891 C C . ILE A 1 105 ? 11.377 -3.967 -13.498 1.00 84.94 105 ILE A C 1
ATOM 893 O O . ILE A 1 105 ? 10.562 -4.023 -12.576 1.00 84.94 105 ILE A O 1
ATOM 897 N N . LEU A 1 106 ? 12.697 -3.947 -13.272 1.00 85.62 106 LEU A N 1
ATOM 898 C CA . LEU A 1 106 ? 13.293 -4.046 -11.938 1.00 85.62 106 LEU A CA 1
ATOM 899 C C . LEU A 1 106 ? 13.001 -2.809 -11.087 1.00 85.62 106 LEU A C 1
ATOM 901 O O . LEU A 1 106 ? 12.671 -2.942 -9.910 1.00 85.62 106 LEU A O 1
ATOM 905 N N . VAL A 1 107 ? 13.065 -1.616 -11.681 1.00 84.31 107 VAL A N 1
ATOM 906 C CA . VAL A 1 107 ? 12.769 -0.352 -10.996 1.00 84.31 107 VAL A CA 1
ATOM 907 C C . VAL A 1 107 ? 11.311 -0.352 -10.546 1.00 84.31 107 VAL A C 1
ATOM 909 O O . VAL A 1 107 ? 11.031 -0.138 -9.368 1.00 84.31 107 VAL A O 1
ATOM 912 N N . TYR A 1 108 ? 10.372 -0.678 -11.435 1.00 84.06 108 TYR A N 1
ATOM 913 C CA . TYR A 1 108 ? 8.948 -0.756 -11.091 1.00 84.06 108 TYR A CA 1
ATOM 914 C C . TYR A 1 108 ? 8.664 -1.818 -10.013 1.00 84.06 108 TYR A C 1
ATOM 916 O O . TYR A 1 108 ? 7.903 -1.559 -9.076 1.00 84.06 108 TYR A O 1
ATOM 924 N N . GLY A 1 109 ? 9.327 -2.977 -10.083 1.00 85.94 109 GLY A N 1
ATOM 925 C CA . GLY A 1 109 ? 9.226 -4.032 -9.070 1.00 85.94 109 GLY A CA 1
ATOM 926 C C . GLY A 1 109 ? 9.724 -3.603 -7.684 1.00 85.94 109 GLY A C 1
ATOM 927 O O . GLY A 1 109 ? 9.014 -3.788 -6.693 1.00 85.94 109 GLY A O 1
ATOM 928 N N . ILE A 1 110 ? 10.908 -2.985 -7.599 1.00 87.31 110 ILE A N 1
ATOM 929 C CA . ILE A 1 110 ? 11.485 -2.497 -6.331 1.00 87.31 110 ILE A CA 1
ATOM 930 C C . ILE A 1 110 ? 10.594 -1.420 -5.706 1.00 87.31 110 ILE A C 1
ATOM 932 O O . ILE A 1 110 ? 10.335 -1.445 -4.500 1.00 87.31 110 ILE A O 1
ATOM 936 N N . ASN A 1 111 ? 10.080 -0.498 -6.518 1.00 85.81 111 ASN A N 1
ATOM 937 C CA . ASN A 1 111 ? 9.200 0.569 -6.049 1.00 85.81 111 ASN A CA 1
ATOM 938 C C . ASN A 1 111 ? 7.880 0.024 -5.498 1.00 85.81 111 ASN A C 1
ATOM 940 O O . ASN A 1 111 ? 7.449 0.406 -4.409 1.00 85.81 111 ASN A O 1
ATOM 944 N N . TYR A 1 112 ? 7.276 -0.937 -6.195 1.00 88.62 112 TYR A N 1
ATOM 945 C CA . TYR A 1 112 ? 6.081 -1.619 -5.709 1.00 88.62 112 TYR A CA 1
ATOM 946 C C . TYR A 1 112 ? 6.309 -2.345 -4.377 1.00 88.62 112 TYR A C 1
ATOM 948 O O . TYR A 1 112 ? 5.515 -2.203 -3.442 1.00 88.62 112 TYR A O 1
ATOM 956 N N . LEU A 1 113 ? 7.413 -3.089 -4.262 1.00 89.88 113 LEU A N 1
ATOM 957 C CA . LEU A 1 113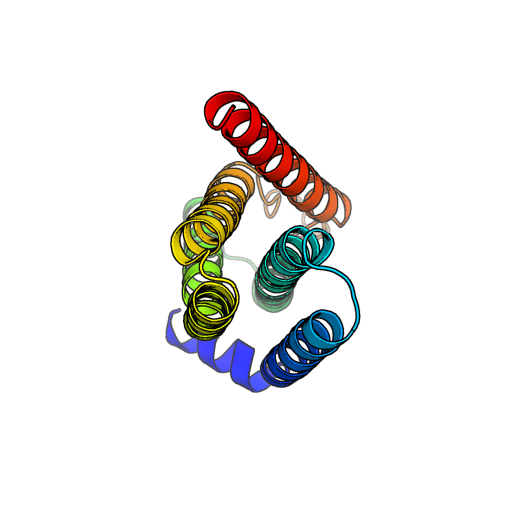 ? 7.772 -3.773 -3.019 1.00 89.88 113 LEU A CA 1
ATOM 958 C C . LEU A 1 113 ? 8.022 -2.783 -1.882 1.00 89.88 113 LEU A C 1
ATOM 960 O O . LEU A 1 113 ? 7.575 -3.017 -0.760 1.00 89.88 113 LEU A O 1
ATOM 964 N N . THR A 1 114 ? 8.664 -1.654 -2.179 1.00 90.12 114 THR A N 1
ATOM 965 C CA . THR A 1 114 ? 8.901 -0.576 -1.213 1.00 90.12 114 THR A CA 1
ATOM 966 C C . THR A 1 114 ? 7.584 -0.054 -0.647 1.00 90.12 114 THR A C 1
ATOM 968 O O . THR A 1 114 ? 7.454 0.061 0.572 1.00 90.12 114 THR A O 1
ATOM 971 N N . VAL A 1 115 ? 6.572 0.179 -1.490 1.00 90.25 115 VAL A N 1
ATOM 972 C CA . VAL A 1 115 ? 5.229 0.590 -1.040 1.00 90.25 115 VAL A CA 1
ATOM 973 C C . VAL A 1 115 ? 4.600 -0.461 -0.128 1.00 90.25 115 VAL A C 1
ATOM 975 O O . VAL A 1 115 ? 4.131 -0.127 0.963 1.00 90.25 115 VAL A O 1
ATOM 978 N N . ILE A 1 116 ? 4.629 -1.732 -0.533 1.00 91.88 116 ILE A N 1
ATOM 979 C CA . ILE A 1 116 ? 4.051 -2.838 0.243 1.00 91.88 116 ILE A CA 1
ATOM 980 C C . ILE A 1 116 ? 4.698 -2.959 1.622 1.00 91.88 116 ILE A C 1
ATOM 982 O O . ILE A 1 116 ? 3.996 -3.037 2.635 1.00 91.88 116 ILE A O 1
ATOM 986 N N . ILE A 1 117 ? 6.030 -2.981 1.661 1.00 90.69 117 ILE A N 1
ATOM 987 C CA . ILE A 1 117 ? 6.796 -3.153 2.894 1.00 90.69 117 ILE A CA 1
ATOM 988 C C . ILE A 1 117 ? 6.565 -1.953 3.809 1.00 90.69 117 ILE A C 1
ATOM 990 O O . ILE A 1 117 ? 6.281 -2.138 4.993 1.00 90.69 117 ILE A O 1
ATOM 994 N N . SER A 1 118 ? 6.599 -0.736 3.259 1.00 91.50 118 SER A N 1
ATOM 995 C CA . SER A 1 118 ? 6.370 0.491 4.027 1.00 91.50 118 SER A CA 1
ATOM 996 C C . SER A 1 118 ? 4.987 0.501 4.665 1.00 91.50 118 SER A C 1
ATOM 998 O O . SER A 1 118 ? 4.852 0.741 5.868 1.00 91.50 118 SER A O 1
ATOM 1000 N N . PHE A 1 119 ? 3.964 0.150 3.883 1.00 91.06 119 PHE A N 1
ATOM 1001 C CA . PHE A 1 119 ? 2.597 0.050 4.373 1.00 91.06 119 PHE A CA 1
ATOM 1002 C C . PHE A 1 119 ? 2.475 -0.995 5.488 1.00 91.06 119 PHE A C 1
ATOM 1004 O O . PHE A 1 119 ? 1.861 -0.720 6.524 1.00 91.06 119 PHE A O 1
ATOM 1011 N N . TYR A 1 120 ? 3.059 -2.182 5.293 1.00 89.88 120 TYR A N 1
ATOM 1012 C CA . TYR A 1 120 ? 3.025 -3.265 6.275 1.00 89.88 120 TYR A CA 1
ATOM 1013 C C . TYR A 1 120 ? 3.687 -2.857 7.592 1.00 89.88 120 TYR A C 1
ATOM 1015 O O . TYR A 1 120 ? 3.079 -3.011 8.653 1.00 89.88 120 TYR A O 1
ATOM 1023 N N . VAL A 1 121 ? 4.904 -2.312 7.528 1.00 88.62 121 VAL A N 1
ATOM 1024 C CA . VAL A 1 121 ? 5.677 -1.884 8.699 1.00 88.62 121 VAL A CA 1
ATOM 1025 C C . VAL A 1 121 ? 4.890 -0.827 9.468 1.00 88.62 121 VAL A C 1
ATOM 1027 O O . VAL A 1 121 ? 4.528 -1.041 10.625 1.00 88.62 121 VAL A O 1
ATOM 1030 N N . VAL A 1 122 ? 4.529 0.276 8.814 1.00 88.19 122 VAL A N 1
ATOM 1031 C CA . VAL A 1 122 ? 3.893 1.418 9.483 1.00 88.19 122 VAL A CA 1
ATOM 1032 C C . VAL A 1 122 ? 2.557 1.034 10.120 1.00 88.19 122 VAL A C 1
ATOM 1034 O O . VAL A 1 122 ? 2.318 1.340 11.291 1.00 88.19 122 VAL A O 1
ATOM 1037 N N . ASN A 1 123 ? 1.702 0.299 9.406 1.00 85.94 123 ASN A N 1
ATOM 1038 C CA . ASN A 1 123 ? 0.388 -0.079 9.932 1.00 85.94 123 ASN A CA 1
ATOM 1039 C C . ASN A 1 123 ? 0.440 -1.228 10.953 1.00 85.94 123 ASN A C 1
ATOM 1041 O O . ASN A 1 123 ? -0.519 -1.409 11.706 1.00 85.94 123 ASN A O 1
ATOM 1045 N N . SER A 1 124 ? 1.553 -1.962 11.040 1.00 81.19 124 SER A N 1
ATOM 1046 C CA . SER A 1 124 ? 1.790 -2.924 12.126 1.00 81.19 124 SER A CA 1
ATOM 1047 C C . SER A 1 124 ? 2.155 -2.227 13.441 1.00 81.19 124 SER A C 1
ATOM 1049 O O . SER A 1 124 ? 1.719 -2.669 14.508 1.00 81.19 124 SER A O 1
ATOM 1051 N N . PHE A 1 125 ? 2.906 -1.121 13.372 1.00 75.44 125 PHE A N 1
ATOM 1052 C CA . PHE A 1 125 ? 3.374 -0.381 14.550 1.00 75.44 125 PHE A CA 1
ATOM 1053 C C . PHE A 1 125 ? 2.385 0.660 15.071 1.00 75.44 125 PHE A C 1
ATOM 1055 O O . PHE A 1 125 ? 2.370 0.923 16.272 1.00 75.44 125 PHE A O 1
ATOM 1062 N N . ILE A 1 126 ? 1.549 1.253 14.216 1.00 70.50 126 ILE A N 1
ATOM 1063 C CA . ILE A 1 126 ? 0.605 2.276 14.673 1.00 70.50 126 ILE A CA 1
ATOM 1064 C C . ILE A 1 126 ? -0.525 1.614 15.471 1.00 70.50 126 ILE A C 1
ATOM 1066 O O . ILE A 1 126 ? -1.269 0.786 14.929 1.00 70.50 126 ILE A O 1
ATOM 1070 N N . PRO A 1 127 ? -0.669 1.953 16.766 1.00 57.72 127 PRO A N 1
ATOM 1071 C CA . PRO A 1 127 ? -1.750 1.426 17.573 1.00 57.72 127 PRO A CA 1
ATOM 1072 C C . PRO A 1 127 ? -3.056 2.025 17.061 1.00 57.72 127 PRO A C 1
ATOM 1074 O O . PRO A 1 127 ? -3.265 3.237 17.095 1.00 57.72 127 PRO A O 1
ATOM 1077 N N . ILE A 1 128 ? -3.953 1.169 16.580 1.00 57.62 128 ILE A N 1
ATOM 1078 C CA . ILE A 1 128 ? -5.338 1.573 16.397 1.00 57.62 128 ILE A CA 1
ATOM 1079 C C . ILE A 1 128 ? -5.915 1.625 17.810 1.00 57.62 128 ILE A C 1
ATOM 1081 O O . ILE A 1 128 ? -6.133 0.578 18.420 1.00 57.62 128 ILE A O 1
ATOM 1085 N N . ASN A 1 129 ? -6.121 2.828 18.347 1.00 51.31 129 ASN A N 1
ATOM 1086 C CA . ASN A 1 129 ? -6.812 3.033 19.620 1.00 51.31 129 ASN A CA 1
ATOM 1087 C C . ASN A 1 129 ? -8.301 2.671 19.466 1.00 51.31 129 ASN A C 1
ATOM 1089 O O . ASN A 1 129 ? -9.182 3.525 19.443 1.00 51.31 129 ASN A O 1
ATOM 1093 N N . ILE A 1 130 ? -8.583 1.373 19.361 1.00 49.91 130 ILE A N 1
ATOM 1094 C CA . ILE A 1 130 ? -9.911 0.802 19.624 1.00 49.91 130 ILE A CA 1
ATOM 1095 C C . ILE A 1 130 ? -10.113 0.684 21.145 1.00 49.91 130 ILE A C 1
ATOM 1097 O O . ILE A 1 130 ? -11.226 0.540 21.644 1.00 49.91 130 ILE A O 1
ATOM 1101 N N . GLU A 1 131 ? -9.019 0.790 21.897 1.00 42.41 131 GLU A N 1
ATOM 1102 C CA . GLU A 1 131 ? -9.001 0.699 23.340 1.00 42.41 131 GLU A CA 1
ATOM 1103 C C . GLU A 1 131 ? -9.342 2.044 23.996 1.00 42.41 131 GLU A C 1
ATOM 1105 O O . GLU A 1 131 ? -8.692 3.064 23.781 1.00 42.41 131 GLU A O 1
ATOM 1110 N N . LYS A 1 132 ? -10.335 1.980 24.890 1.00 37.88 132 LYS A N 1
ATOM 1111 C CA . LYS A 1 132 ? -10.604 2.930 25.979 1.00 37.88 132 LYS A CA 1
ATOM 1112 C C . LYS A 1 132 ? -11.284 4.241 25.583 1.00 37.88 132 LYS A C 1
ATOM 1114 O O . LYS A 1 132 ? -10.723 5.322 25.724 1.00 37.88 132 LYS A O 1
ATOM 1119 N N . ARG A 1 133 ? -12.574 4.153 25.262 1.00 38.41 133 ARG A N 1
ATOM 1120 C CA . ARG A 1 133 ? -13.668 4.829 25.995 1.00 38.41 133 ARG A CA 1
ATOM 1121 C C . ARG A 1 133 ? -14.982 4.524 25.289 1.00 38.41 133 ARG A C 1
ATOM 1123 O O . ARG A 1 133 ? -15.018 4.385 24.074 1.00 38.41 133 ARG A O 1
ATOM 1130 N N . LYS A 1 134 ? -16.055 4.455 26.072 1.00 42.53 134 LYS A N 1
ATOM 1131 C CA . LYS A 1 134 ? -17.439 4.163 25.664 1.00 42.53 134 LYS A CA 1
ATOM 1132 C C . LYS A 1 134 ? -17.952 5.029 24.487 1.00 42.53 134 LYS A C 1
ATOM 1134 O O . LYS A 1 134 ? -18.942 4.653 23.882 1.00 42.53 134 LYS A O 1
ATOM 1139 N N . ASP A 1 135 ? -17.231 6.099 24.119 1.00 42.69 135 ASP A N 1
ATOM 1140 C CA . ASP A 1 135 ? -17.633 7.115 23.136 1.00 42.69 135 ASP A CA 1
ATOM 1141 C C . ASP A 1 135 ? -16.533 7.576 22.144 1.00 42.69 135 ASP A C 1
ATOM 1143 O O . ASP A 1 135 ? -16.768 8.490 21.348 1.00 42.69 135 ASP A O 1
ATOM 1147 N N . SER A 1 136 ? -15.324 6.995 22.131 1.00 45.69 136 SER A N 1
ATOM 1148 C CA . SER A 1 136 ? -14.249 7.463 21.231 1.00 45.69 136 SER A CA 1
ATOM 1149 C C . SER A 1 136 ? -14.227 6.737 19.876 1.00 45.69 136 SER A C 1
ATOM 1151 O O . SER A 1 136 ? -14.530 5.553 19.736 1.00 45.69 136 SER A O 1
ATOM 1153 N N . ARG A 1 137 ? -13.903 7.485 18.812 1.00 46.78 137 ARG A N 1
ATOM 1154 C CA . ARG A 1 137 ? -13.797 6.971 17.437 1.00 46.78 137 ARG A CA 1
ATOM 1155 C C . ARG A 1 137 ? -12.691 5.905 17.372 1.00 46.78 137 ARG A C 1
ATOM 1157 O O . ARG A 1 137 ? -11.551 6.222 17.668 1.00 46.78 137 ARG A O 1
ATOM 1164 N N . ILE A 1 138 ? -13.035 4.701 16.898 1.00 52.62 138 ILE A N 1
ATOM 1165 C CA . ILE A 1 138 ? -12.143 3.530 16.707 1.00 52.62 138 ILE A CA 1
ATOM 1166 C C . ILE A 1 138 ? -10.848 3.869 15.950 1.00 52.62 138 ILE A C 1
ATOM 1168 O O . ILE A 1 138 ? -9.810 3.272 16.196 1.00 52.62 138 ILE A O 1
ATOM 1172 N N . ILE A 1 139 ? -10.909 4.836 15.034 1.00 57.84 139 ILE A N 1
ATOM 1173 C CA . ILE A 1 139 ? -9.755 5.464 14.387 1.00 57.84 139 ILE A CA 1
ATOM 1174 C C . ILE A 1 139 ? -10.016 6.965 14.419 1.00 57.84 139 ILE A C 1
ATOM 1176 O O . ILE A 1 139 ? -11.058 7.421 13.926 1.00 57.84 139 ILE A O 1
ATOM 1180 N N . THR A 1 140 ? -9.103 7.749 14.991 1.00 65.06 140 THR A N 1
ATOM 1181 C CA . THR A 1 140 ? -9.169 9.202 14.832 1.00 65.06 140 THR A CA 1
ATOM 1182 C C . THR A 1 140 ? -8.562 9.598 13.487 1.00 65.06 140 THR A C 1
ATOM 1184 O O . THR A 1 140 ? -7.624 8.971 13.001 1.00 65.06 140 THR A O 1
ATOM 1187 N N . PHE A 1 141 ? -9.078 10.664 12.870 1.00 68.06 141 PHE A N 1
ATOM 1188 C CA . PHE A 1 141 ? -8.493 11.223 11.643 1.00 68.06 141 PHE A CA 1
ATOM 1189 C C . PHE A 1 141 ? -7.004 11.569 11.830 1.00 68.06 141 PHE A C 1
ATOM 1191 O O . PHE A 1 141 ? -6.214 11.452 10.902 1.00 68.06 141 PHE A O 1
ATOM 1198 N N . LYS A 1 142 ? -6.609 11.914 13.062 1.00 71.94 142 LYS A N 1
ATOM 1199 C CA . LYS A 1 142 ? -5.220 12.158 13.451 1.00 71.94 142 LYS A CA 1
ATOM 1200 C C . LYS A 1 142 ? -4.347 10.904 13.322 1.00 71.94 142 LYS A C 1
ATOM 1202 O O . LYS A 1 142 ? -3.251 11.003 12.781 1.00 71.94 142 LYS A O 1
ATOM 1207 N N . ASP A 1 143 ? -4.827 9.741 13.761 1.00 73.44 143 ASP A N 1
ATOM 1208 C CA . ASP A 1 143 ? -4.093 8.470 13.631 1.00 73.44 143 ASP A CA 1
ATOM 1209 C C . ASP A 1 143 ? -4.005 8.023 12.168 1.00 73.44 143 ASP A C 1
ATOM 1211 O O . ASP A 1 143 ? -2.964 7.544 11.718 1.00 73.44 143 ASP A O 1
ATOM 1215 N N . MET A 1 144 ? -5.085 8.251 11.412 1.00 75.62 144 MET A N 1
ATOM 1216 C CA . MET A 1 144 ? -5.134 8.023 9.968 1.00 75.62 144 MET A CA 1
ATOM 1217 C C . MET A 1 144 ? -4.054 8.841 9.251 1.00 75.62 144 MET A C 1
ATOM 1219 O O . MET A 1 144 ? -3.212 8.290 8.545 1.00 75.62 144 MET A O 1
ATOM 1223 N N . PHE A 1 145 ? -4.034 10.150 9.505 1.00 79.75 145 PHE A N 1
ATOM 1224 C CA . PHE A 1 145 ? -3.073 11.080 8.926 1.00 79.75 145 PHE A CA 1
ATOM 1225 C C . PHE A 1 145 ? -1.635 10.763 9.348 1.00 79.75 145 PHE A C 1
ATOM 1227 O O . PHE A 1 145 ? -0.736 10.757 8.513 1.00 79.75 145 PHE A O 1
ATOM 1234 N N . LYS A 1 146 ? -1.414 10.426 10.626 1.00 82.19 146 LYS A N 1
ATOM 1235 C CA . LYS A 1 146 ? -0.098 10.021 11.137 1.00 82.19 146 LYS A CA 1
ATOM 1236 C C . LYS A 1 146 ? 0.421 8.764 10.436 1.00 82.19 146 LYS A C 1
ATOM 1238 O O . LYS A 1 146 ? 1.603 8.716 10.114 1.00 82.19 146 LYS A O 1
ATOM 1243 N N . SER A 1 147 ? -0.444 7.778 10.183 1.00 84.88 147 SER A N 1
ATOM 1244 C CA . SER A 1 147 ? -0.066 6.572 9.436 1.00 84.88 147 SER A CA 1
ATOM 1245 C C . SER A 1 147 ? 0.337 6.883 8.010 1.00 84.88 147 SER A C 1
ATOM 1247 O O . SER A 1 147 ? 1.429 6.503 7.594 1.00 84.88 147 SER A O 1
ATOM 1249 N N . VAL A 1 148 ? -0.495 7.636 7.295 1.00 85.62 148 VAL A N 1
ATOM 1250 C CA . VAL A 1 148 ? -0.203 8.031 5.915 1.00 85.62 148 VAL A CA 1
ATOM 1251 C C . VAL A 1 148 ? 1.122 8.792 5.842 1.00 85.62 148 VAL A C 1
ATOM 1253 O O . VAL A 1 148 ? 1.989 8.421 5.056 1.00 85.62 148 VAL A O 1
ATOM 1256 N N . MET A 1 149 ? 1.331 9.785 6.710 1.00 86.06 149 MET A N 1
ATOM 1257 C CA . MET A 1 149 ? 2.561 10.583 6.713 1.00 86.06 149 MET A CA 1
ATOM 1258 C C . MET A 1 149 ? 3.805 9.763 7.057 1.00 86.06 149 MET A C 1
ATOM 1260 O O . MET A 1 149 ? 4.816 9.890 6.373 1.00 86.06 149 MET A O 1
ATOM 1264 N N . LEU A 1 150 ? 3.741 8.884 8.062 1.00 88.69 150 LEU A N 1
ATOM 1265 C CA . LEU A 1 150 ? 4.864 7.998 8.387 1.00 88.69 150 LEU A CA 1
ATOM 1266 C C . LEU A 1 150 ? 5.201 7.058 7.230 1.00 88.69 150 LEU A C 1
ATOM 1268 O O . LEU A 1 150 ? 6.375 6.822 6.966 1.00 88.69 150 LEU A O 1
ATOM 1272 N N . CYS A 1 151 ? 4.193 6.551 6.521 1.00 88.62 151 CYS A N 1
ATOM 1273 C CA . CYS A 1 151 ? 4.419 5.694 5.367 1.00 88.62 151 CYS A CA 1
ATOM 1274 C C . CYS A 1 151 ? 5.020 6.456 4.186 1.00 88.62 151 CYS A C 1
ATOM 1276 O O . CYS A 1 151 ? 5.937 5.939 3.557 1.00 88.62 151 CYS A O 1
ATOM 1278 N N . ILE A 1 152 ? 4.565 7.682 3.916 1.00 87.44 152 ILE A N 1
ATOM 1279 C CA . ILE A 1 152 ? 5.157 8.542 2.882 1.00 87.44 152 ILE A CA 1
ATOM 1280 C C . ILE A 1 152 ? 6.624 8.832 3.208 1.00 87.44 152 ILE A C 1
ATOM 1282 O O . ILE A 1 152 ? 7.481 8.667 2.345 1.00 87.44 152 ILE A O 1
ATOM 1286 N N . ILE A 1 153 ? 6.925 9.201 4.458 1.00 89.00 153 ILE A N 1
ATOM 1287 C CA . ILE A 1 153 ? 8.302 9.441 4.906 1.00 89.00 153 ILE A CA 1
ATOM 1288 C C . ILE A 1 153 ? 9.150 8.183 4.705 1.00 89.00 153 ILE A C 1
ATOM 1290 O O . ILE A 1 153 ? 10.224 8.278 4.122 1.00 89.00 153 ILE A O 1
ATOM 1294 N N . LEU A 1 154 ? 8.660 7.010 5.123 1.00 89.81 154 LEU A N 1
ATOM 1295 C CA . LEU A 1 154 ? 9.400 5.754 4.986 1.00 89.81 154 LEU A CA 1
ATOM 1296 C C . LEU A 1 154 ? 9.685 5.414 3.517 1.00 89.81 154 LEU A C 1
ATOM 1298 O O . LEU A 1 154 ? 10.814 5.061 3.185 1.00 89.81 154 LEU A O 1
ATOM 1302 N N . VAL A 1 155 ? 8.688 5.570 2.638 1.00 87.38 155 VAL A N 1
ATOM 1303 C CA . VAL A 1 155 ? 8.849 5.367 1.193 1.00 87.38 155 VAL A CA 1
ATOM 1304 C C . VAL A 1 155 ? 9.918 6.314 0.652 1.00 87.38 155 VAL A C 1
ATOM 1306 O O . VAL A 1 155 ? 10.884 5.849 0.058 1.00 87.38 155 VAL A O 1
ATOM 1309 N N . ILE A 1 156 ? 9.814 7.620 0.916 1.00 86.44 156 ILE A N 1
ATOM 1310 C CA . ILE A 1 156 ? 10.792 8.614 0.444 1.00 86.44 156 ILE A CA 1
ATOM 1311 C C . ILE A 1 156 ? 12.199 8.301 0.971 1.00 86.44 156 ILE A C 1
ATOM 1313 O O . ILE A 1 156 ? 13.165 8.383 0.215 1.00 86.44 156 ILE A O 1
ATOM 1317 N N . SER A 1 157 ? 12.332 7.911 2.242 1.00 86.31 157 SER A N 1
ATOM 1318 C CA . SER A 1 157 ? 13.624 7.544 2.830 1.00 86.31 157 SER A CA 1
ATOM 1319 C C . SER A 1 157 ? 14.255 6.338 2.135 1.00 86.31 157 SER A C 1
ATOM 1321 O O . SER A 1 157 ? 15.444 6.380 1.825 1.00 86.31 157 SER A O 1
ATOM 1323 N N . ILE A 1 158 ? 13.476 5.288 1.853 1.00 85.56 158 ILE A N 1
ATOM 1324 C CA . ILE A 1 158 ? 13.970 4.096 1.150 1.00 85.56 158 ILE A CA 1
ATOM 1325 C C . ILE A 1 158 ? 14.376 4.453 -0.283 1.00 85.56 158 ILE A C 1
ATOM 1327 O O . ILE A 1 158 ? 15.459 4.073 -0.720 1.00 85.56 158 ILE A O 1
ATOM 1331 N N . LEU A 1 159 ? 13.555 5.224 -1.000 1.00 82.81 159 LEU A N 1
ATOM 1332 C CA . LEU A 1 159 ? 13.858 5.640 -2.374 1.00 82.81 159 LEU A CA 1
ATOM 1333 C C . LEU A 1 159 ? 15.111 6.514 -2.456 1.00 82.81 159 LEU A C 1
ATOM 1335 O O . LEU A 1 159 ? 15.944 6.309 -3.335 1.00 82.81 159 LEU A O 1
ATOM 1339 N N . SER A 1 160 ? 15.265 7.451 -1.520 1.00 80.69 160 SER A N 1
ATOM 1340 C CA . SER A 1 160 ? 16.450 8.305 -1.424 1.00 80.69 160 SER A CA 1
ATOM 1341 C C . SER A 1 160 ? 17.713 7.479 -1.160 1.00 80.69 160 SER A C 1
ATOM 1343 O O . SER A 1 160 ? 18.709 7.638 -1.864 1.00 80.69 160 SER A O 1
ATOM 1345 N N . LEU A 1 161 ? 17.645 6.512 -0.237 1.00 80.00 161 LEU A N 1
ATOM 1346 C CA . LEU A 1 161 ? 18.724 5.546 -0.009 1.00 80.00 161 LEU A CA 1
ATOM 1347 C C . LEU A 1 161 ? 19.080 4.781 -1.285 1.00 80.00 161 LEU A C 1
ATOM 1349 O O . LEU A 1 161 ? 20.244 4.746 -1.662 1.00 80.00 161 LEU A O 1
ATOM 1353 N N . PHE A 1 162 ? 18.099 4.218 -1.990 1.00 74.12 162 PHE A N 1
ATOM 1354 C CA . PHE A 1 162 ? 18.359 3.505 -3.244 1.00 74.12 162 PHE A CA 1
ATOM 1355 C C . PHE A 1 162 ? 18.981 4.405 -4.317 1.00 74.12 162 PHE A C 1
ATOM 1357 O O . PHE A 1 162 ? 19.882 3.964 -5.024 1.00 74.12 162 PHE A O 1
ATOM 1364 N N . SER A 1 163 ? 18.558 5.668 -4.412 1.00 67.62 163 SER A N 1
ATOM 1365 C CA . SER A 1 163 ? 19.149 6.624 -5.356 1.00 67.62 163 SER A CA 1
ATOM 1366 C C . SER A 1 163 ? 20.621 6.935 -5.059 1.00 67.62 163 SER A C 1
ATOM 1368 O O . SER A 1 163 ? 21.385 7.156 -5.992 1.00 67.62 163 SER A O 1
ATOM 1370 N N . LEU A 1 164 ? 21.030 6.880 -3.785 1.00 57.50 164 LEU A N 1
ATOM 1371 C CA . LEU A 1 164 ? 22.421 7.050 -3.352 1.00 57.50 164 LEU A CA 1
ATOM 1372 C C . LEU A 1 164 ? 23.303 5.826 -3.643 1.00 57.50 164 LEU A C 1
ATOM 1374 O O . LEU A 1 164 ? 24.514 5.974 -3.714 1.00 57.50 164 LEU A O 1
ATOM 1378 N N . PHE A 1 165 ? 22.720 4.631 -3.791 1.00 53.16 165 PHE A N 1
ATOM 1379 C CA . PHE A 1 165 ? 23.457 3.391 -4.080 1.00 53.16 165 PHE A CA 1
ATOM 1380 C C . PHE A 1 165 ? 23.546 3.052 -5.577 1.00 53.16 165 PHE A C 1
ATOM 1382 O O . PHE A 1 165 ? 24.288 2.146 -5.948 1.00 53.16 165 PHE A O 1
ATOM 1389 N N . ILE A 1 166 ? 22.768 3.729 -6.427 1.00 49.69 166 ILE A N 1
ATOM 1390 C CA . ILE A 1 166 ? 22.701 3.489 -7.882 1.00 49.69 166 ILE A CA 1
ATOM 1391 C C . ILE A 1 166 ? 23.571 4.500 -8.671 1.00 49.69 166 ILE A C 1
ATOM 1393 O O . ILE A 1 166 ? 23.687 4.384 -9.890 1.00 49.69 166 ILE A O 1
ATOM 1397 N N . PHE A 1 167 ? 24.230 5.441 -7.983 1.00 38.38 167 PHE A N 1
ATOM 1398 C CA . PHE A 1 167 ? 25.231 6.360 -8.539 1.00 38.38 167 PHE A CA 1
ATOM 1399 C C . PHE A 1 167 ? 26.632 6.085 -7.993 1.00 38.38 167 PHE A C 1
ATOM 1401 O O . PHE A 1 167 ? 26.745 5.812 -6.778 1.00 38.38 167 PHE A O 1
#

Foldseek 3Di:
DVVVLVVVCVVPCLVVVVVVLVVVLVVVVVPDDDPVSLVSVLVSLLVSLLCSLVVVVVVCQVVPPDDDDPVNVLVVLVVSLVVSLVVSVVCVVVLCVVCVVVVNSVVSVVLSVLSSVLLSVLSNPQDQPPDDDPDDDSHDVVSSVVSSVSSVVSSVVVVVVVVVVVD